Protein AF-A0A486W0Q9-F1 (afdb_monomer)

pLDDT: mean 92.41, std 11.79, range [40.81, 98.44]

Solvent-accessible surface area (backbone atoms only — not comparable to full-atom values): 4287 Å² total; per-residue (Å²): 135,81,85,80,62,65,55,53,51,25,50,57,54,69,77,57,52,50,48,33,35,68,42,16,72,37,36,44,82,40,79,74,66,86,91,48,33,26,49,34,35,30,50,96,85,70,44,82,73,48,70,40,46,34,77,36,78,48,27,20,44,56,50,41,55,48,44,77,75,62,52,41,72,48,134

Nearest PDB structures (foldseek):
  2hjj-assembly1_A  TM=9.163E-01  e=8.755E-07  Escherichia coli K-12
  7mko-assembly1_D  TM=6.416E-01  e=1.866E+00  Escherichia coli K-12
  2kgt-assembly1_A  TM=6.189E-01  e=2.762E+00  Homo sapiens
  6j4g-assembly1_B  TM=5.209E-01  e=7.002E-01  Arabidopsis thaliana
  3h4l-assembly2_A  TM=3.393E-01  e=1.534E+00  Saccharomyces cerevisiae

Organism: Klebsiella pneumoniae (NCBI:txid573)

Secondary structure (DSSP, 8-state):
--GGGPPPSS---HHHHHHHHHHBTTEEEES--SS--EEEEE-TT--EEEEEETTSTTHHHHHHHHHHHH--B--

Sequence (75 aa):
MPLHTLLPPGPFLRGQAEKVVATYLNATIEDDQGTHFRLVIRDSDNQLIWRAWNFETEAGYWLNRYLVSHGIPGH

Mean predicted aligned error: 3.56 Å

Structure (mmCIF, N/CA/C/O backbone):
data_AF-A0A486W0Q9-F1
#
_entry.id   AF-A0A486W0Q9-F1
#
loop_
_atom_site.group_PDB
_atom_site.id
_atom_site.type_symbol
_atom_site.label_atom_id
_atom_site.label_alt_id
_atom_site.label_comp_id
_atom_site.label_asym_id
_atom_site.label_entity_id
_atom_site.label_seq_id
_atom_site.pdbx_PDB_ins_code
_atom_site.Cartn_x
_atom_site.Cartn_y
_atom_site.Cartn_z
_atom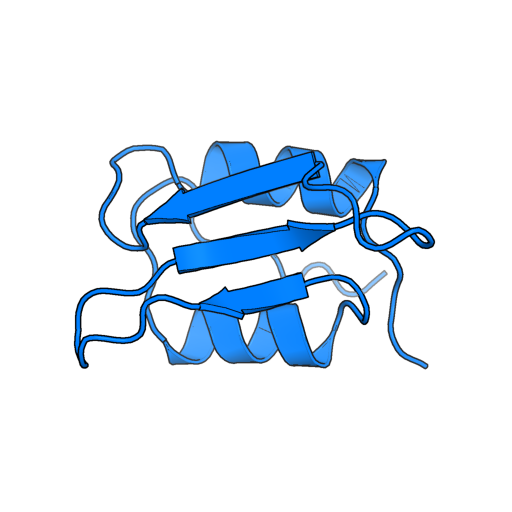_site.occupancy
_atom_site.B_iso_or_equiv
_atom_site.auth_seq_id
_atom_site.auth_comp_id
_atom_site.auth_asym_id
_atom_site.auth_atom_id
_atom_site.pdbx_PDB_model_num
ATOM 1 N N . MET A 1 1 ? 8.327 9.199 -16.904 1.00 40.81 1 MET A N 1
ATOM 2 C CA . MET A 1 1 ? 8.218 8.875 -15.466 1.00 40.81 1 MET A CA 1
ATOM 3 C C . MET A 1 1 ? 6.979 9.562 -14.915 1.00 40.81 1 MET A C 1
ATOM 5 O O . MET A 1 1 ? 7.048 10.771 -14.709 1.00 40.81 1 MET A O 1
ATOM 9 N N . PRO A 1 2 ? 5.819 8.904 -14.759 1.00 46.50 2 PRO A N 1
ATOM 10 C CA . PRO A 1 2 ? 4.691 9.591 -14.161 1.00 46.50 2 PRO A CA 1
ATOM 11 C C . PRO A 1 2 ? 4.889 9.592 -12.643 1.00 46.50 2 PRO A C 1
ATOM 13 O O . PRO A 1 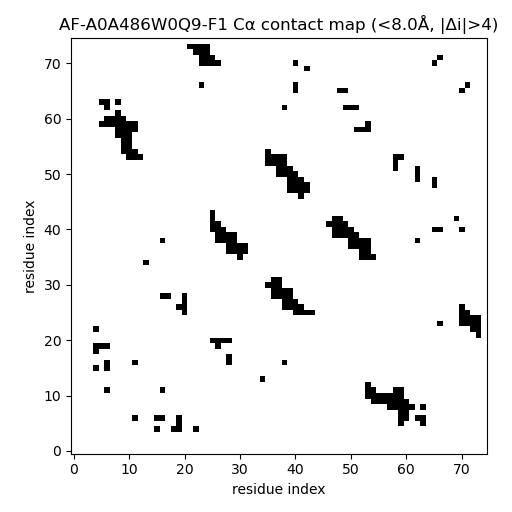2 ? 4.759 8.574 -11.978 1.00 46.50 2 PRO A O 1
ATOM 16 N N . LEU A 1 3 ? 5.187 10.768 -12.095 1.00 48.94 3 LEU A N 1
ATOM 17 C CA . LEU A 1 3 ? 5.270 11.058 -10.657 1.00 48.94 3 LEU A CA 1
ATOM 18 C C . LEU A 1 3 ? 3.898 10.938 -9.940 1.00 48.94 3 LEU A C 1
ATOM 20 O O . LEU A 1 3 ? 3.763 11.310 -8.782 1.00 48.94 3 LEU A O 1
ATOM 24 N N . HIS A 1 4 ? 2.856 10.444 -10.620 1.00 55.69 4 HIS A N 1
ATOM 25 C CA . HIS A 1 4 ? 1.459 10.526 -10.178 1.00 55.69 4 HIS A CA 1
ATOM 26 C C . HIS A 1 4 ? 0.936 9.295 -9.417 1.00 55.69 4 HIS A C 1
ATOM 28 O O . HIS A 1 4 ? -0.226 9.308 -9.010 1.00 55.69 4 HIS A O 1
ATOM 34 N N . THR A 1 5 ? 1.758 8.263 -9.188 1.00 68.50 5 THR A N 1
ATOM 35 C CA . THR A 1 5 ? 1.317 7.023 -8.509 1.00 68.50 5 THR A CA 1
ATOM 36 C C . THR A 1 5 ? 1.909 6.820 -7.107 1.00 68.50 5 THR A C 1
ATOM 38 O O . THR A 1 5 ? 1.878 5.714 -6.577 1.00 68.50 5 THR A O 1
ATOM 41 N N . LEU A 1 6 ? 2.481 7.852 -6.484 1.00 85.06 6 LEU A N 1
ATOM 42 C CA . LEU A 1 6 ? 2.976 7.733 -5.109 1.00 85.06 6 LEU A CA 1
ATOM 43 C C . LEU A 1 6 ? 1.857 8.013 -4.100 1.00 85.06 6 LEU A C 1
ATOM 45 O O . LEU A 1 6 ? 1.047 8.925 -4.277 1.00 85.06 6 LEU A O 1
ATOM 49 N N . LEU A 1 7 ? 1.820 7.215 -3.035 1.00 94.69 7 LEU A N 1
ATOM 50 C CA . LEU A 1 7 ? 0.900 7.385 -1.913 1.00 94.69 7 LEU A CA 1
ATOM 51 C C . LEU A 1 7 ? 1.272 8.634 -1.094 1.00 94.69 7 LEU A C 1
ATOM 53 O O . LEU A 1 7 ? 2.444 9.029 -1.083 1.00 94.69 7 LEU A O 1
ATOM 57 N N . PRO A 1 8 ? 0.325 9.253 -0.363 1.00 95.31 8 PRO A N 1
ATOM 58 C CA . PRO A 1 8 ? 0.686 10.202 0.691 1.00 95.31 8 PRO A CA 1
ATOM 59 C C . PRO A 1 8 ? 1.620 9.515 1.705 1.00 95.31 8 PRO A C 1
ATOM 61 O O . PRO A 1 8 ? 1.495 8.314 1.902 1.00 95.31 8 PRO A O 1
ATOM 64 N N . PRO A 1 9 ? 2.540 10.228 2.377 1.00 94.81 9 PRO A N 1
ATOM 65 C CA . PRO A 1 9 ? 3.522 9.596 3.267 1.00 94.81 9 PRO A CA 1
ATOM 66 C C . PRO A 1 9 ? 2.905 8.862 4.472 1.00 94.81 9 PRO A C 1
ATOM 68 O O . PRO A 1 9 ? 3.564 8.010 5.059 1.00 94.81 9 PRO A O 1
ATOM 71 N N . GLY A 1 10 ? 1.658 9.167 4.833 1.00 96.06 10 GLY A N 1
ATOM 72 C CA . GLY A 1 10 ? 0.945 8.511 5.926 1.00 96.06 10 GLY A CA 1
ATOM 73 C C . GLY A 1 10 ? -0.198 7.609 5.454 1.00 96.06 10 GLY A C 1
ATOM 74 O O . GLY A 1 10 ? -0.042 6.902 4.452 1.00 96.06 10 GLY A O 1
ATOM 75 N N . PRO A 1 11 ? -1.343 7.627 6.160 1.00 97.81 11 PRO A N 1
ATOM 76 C CA . PRO A 1 11 ? -2.528 6.880 5.768 1.00 97.81 11 PRO A CA 1
ATOM 77 C C . PRO A 1 11 ? -3.005 7.214 4.356 1.00 97.81 11 PRO A C 1
ATOM 79 O O . PRO A 1 1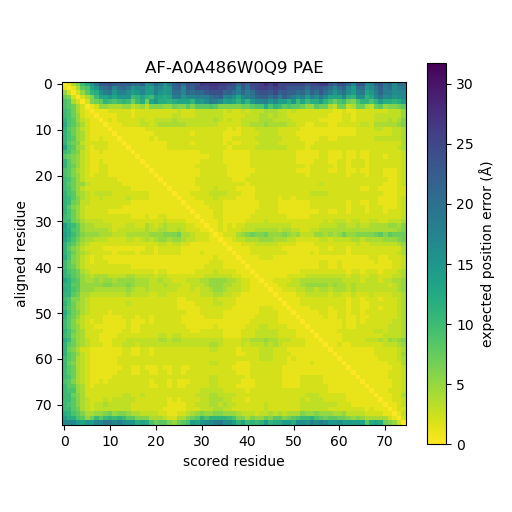1 ? -2.887 8.352 3.895 1.00 97.81 11 PRO A O 1
ATOM 82 N N . PHE A 1 12 ? -3.604 6.230 3.691 1.00 97.19 12 PHE A N 1
ATOM 83 C CA . PHE A 1 12 ? -4.090 6.362 2.325 1.00 97.19 12 PHE A CA 1
ATOM 84 C C . PHE A 1 12 ? -5.471 5.734 2.123 1.00 97.19 12 PHE A C 1
ATOM 86 O O . PHE A 1 1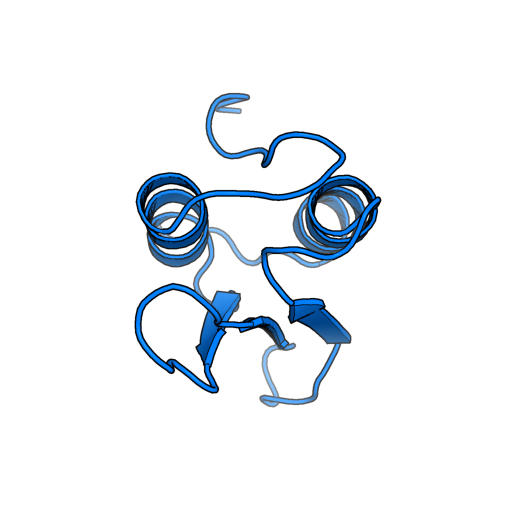2 ? -5.942 4.874 2.870 1.00 97.19 12 PHE A O 1
ATOM 93 N N . LEU A 1 13 ? -6.143 6.210 1.079 1.00 96.25 13 LEU A N 1
ATOM 94 C CA . LEU A 1 13 ? -7.487 5.803 0.693 1.00 96.25 13 LEU A CA 1
ATOM 95 C C . LEU A 1 13 ? -7.448 4.683 -0.345 1.00 96.25 13 LEU A C 1
ATOM 97 O O . LEU A 1 13 ? -6.486 4.539 -1.102 1.00 96.25 13 LEU A O 1
ATOM 101 N N . ARG A 1 14 ? -8.557 3.945 -0.449 1.00 96.62 14 ARG A N 1
ATOM 102 C CA . ARG A 1 14 ? -8.735 2.873 -1.437 1.00 96.62 14 ARG A CA 1
ATOM 103 C C . ARG A 1 14 ? -8.403 3.317 -2.859 1.00 96.62 14 ARG A C 1
ATOM 105 O O . ARG A 1 14 ? -7.584 2.684 -3.507 1.00 96.62 14 ARG A O 1
ATOM 112 N N . GLY A 1 15 ? -8.938 4.453 -3.306 1.00 95.75 15 GLY A N 1
ATOM 113 C CA . GLY A 1 15 ? -8.675 4.953 -4.661 1.00 95.75 15 GLY A CA 1
ATOM 114 C C . GLY A 1 15 ? -7.205 5.308 -4.931 1.00 95.75 15 GLY A C 1
ATOM 115 O O . GLY A 1 15 ? -6.787 5.364 -6.082 1.00 95.75 15 GLY A O 1
ATOM 116 N N . GLN A 1 16 ? -6.395 5.549 -3.894 1.00 96.12 16 GLN A N 1
ATOM 117 C CA . GLN A 1 16 ? -4.946 5.720 -4.046 1.00 96.12 16 GLN A CA 1
ATOM 118 C C . GLN A 1 16 ? -4.254 4.358 -4.175 1.00 96.12 16 GLN A C 1
ATOM 120 O O . GLN A 1 16 ? -3.405 4.189 -5.044 1.00 96.12 16 GLN A O 1
ATOM 125 N N . ALA A 1 17 ? -4.663 3.376 -3.369 1.00 96.19 17 ALA A N 1
ATOM 126 C CA . ALA A 1 17 ? -4.171 2.004 -3.456 1.00 96.19 17 ALA A CA 1
ATOM 127 C C . ALA A 1 17 ? -4.497 1.352 -4.809 1.00 96.19 17 ALA A C 1
ATOM 129 O O . ALA A 1 17 ? -3.633 0.727 -5.412 1.00 96.19 17 ALA A O 1
ATOM 130 N N . GLU A 1 18 ? -5.706 1.561 -5.332 1.00 96.06 18 GLU A N 1
ATOM 131 C CA . GLU A 1 18 ? -6.133 1.058 -6.645 1.00 96.06 18 GLU A CA 1
ATOM 132 C C . GLU A 1 18 ? -5.261 1.605 -7.777 1.00 96.06 18 GLU A C 1
ATOM 134 O O . GLU A 1 18 ? -4.885 0.860 -8.676 1.00 96.06 18 GLU A O 1
ATOM 139 N N . LYS A 1 19 ? -4.860 2.882 -7.709 1.00 95.31 19 LYS A N 1
ATOM 140 C CA . LYS A 1 19 ? -3.900 3.452 -8.667 1.00 95.31 19 LYS A CA 1
ATOM 141 C C . LYS A 1 19 ? -2.539 2.768 -8.583 1.00 95.31 19 LYS A C 1
ATOM 143 O O . LYS A 1 19 ? -1.917 2.550 -9.620 1.00 95.31 19 LYS A O 1
ATOM 148 N N . VAL A 1 20 ? -2.081 2.427 -7.376 1.00 95.19 20 VAL A N 1
ATOM 149 C CA . VAL A 1 20 ? -0.826 1.687 -7.188 1.00 95.19 20 VAL A CA 1
ATOM 150 C C . VAL A 1 20 ? -0.934 0.291 -7.794 1.00 95.19 20 VAL A C 1
ATOM 152 O O . VAL A 1 20 ? -0.088 -0.061 -8.605 1.00 95.19 20 VAL A O 1
ATOM 155 N N . VAL A 1 21 ? -1.989 -0.464 -7.484 1.00 95.62 21 VAL A N 1
ATOM 156 C CA . VAL A 1 21 ? -2.216 -1.809 -8.049 1.00 95.62 21 VAL A CA 1
ATOM 157 C C . VAL A 1 21 ? -2.351 -1.772 -9.573 1.00 95.62 21 VAL A C 1
ATOM 159 O O . VAL A 1 21 ? -1.811 -2.627 -10.261 1.00 95.62 21 VAL A O 1
ATOM 162 N N . ALA A 1 22 ? -3.009 -0.751 -10.125 1.00 94.62 22 ALA A N 1
ATOM 163 C CA . ALA A 1 22 ? -3.101 -0.574 -11.573 1.00 94.62 22 ALA A CA 1
ATOM 164 C C . ALA A 1 22 ? -1.747 -0.241 -12.226 1.00 94.62 22 ALA A C 1
ATOM 166 O O . ALA A 1 22 ? -1.557 -0.505 -13.409 1.00 94.62 22 ALA A O 1
ATOM 167 N N . THR A 1 23 ? -0.817 0.353 -11.473 1.00 93.56 23 THR A N 1
ATOM 168 C CA . THR A 1 23 ? 0.500 0.759 -11.984 1.00 93.56 23 THR A CA 1
ATOM 169 C C . THR A 1 23 ? 1.557 -0.318 -11.794 1.00 93.56 23 THR A C 1
ATOM 171 O O . THR A 1 23 ? 2.474 -0.391 -12.603 1.00 93.56 23 THR A O 1
ATOM 174 N N . TYR A 1 24 ? 1.474 -1.129 -10.739 1.00 94.50 24 TYR A N 1
ATOM 175 C CA . TYR A 1 24 ? 2.502 -2.102 -10.385 1.00 94.50 24 TYR A CA 1
ATOM 176 C C . TYR A 1 24 ? 1.917 -3.509 -10.330 1.00 94.50 24 TYR A C 1
ATOM 178 O O . TYR A 1 24 ? 1.089 -3.810 -9.473 1.00 94.50 24 TYR A O 1
ATOM 186 N N . LEU A 1 25 ? 2.410 -4.392 -11.201 1.00 95.19 25 LEU A N 1
ATOM 187 C CA . LEU A 1 25 ? 1.948 -5.779 -11.329 1.00 95.19 25 LEU A CA 1
ATOM 188 C C . LEU A 1 25 ? 2.165 -6.598 -10.054 1.00 95.19 25 LEU A C 1
ATOM 190 O O . LEU A 1 25 ? 1.485 -7.593 -9.826 1.00 95.19 25 LEU A O 1
ATOM 194 N N . ASN A 1 26 ? 3.126 -6.185 -9.231 1.00 96.12 26 ASN A N 1
ATOM 195 C CA . ASN A 1 26 ? 3.488 -6.858 -7.996 1.00 96.12 26 ASN A CA 1
ATOM 196 C C . ASN A 1 26 ? 2.893 -6.216 -6.734 1.00 96.12 26 ASN A C 1
ATOM 198 O O . ASN A 1 26 ? 3.272 -6.597 -5.625 1.00 96.12 26 ASN A O 1
ATOM 202 N N . ALA A 1 27 ? 1.979 -5.254 -6.890 1.00 97.00 27 ALA A N 1
ATOM 203 C CA . ALA A 1 27 ? 1.228 -4.656 -5.797 1.00 97.00 27 ALA A CA 1
ATOM 204 C C . ALA A 1 27 ? -0.214 -5.182 -5.783 1.00 97.00 27 ALA A C 1
ATOM 206 O O . ALA A 1 27 ? -0.874 -5.247 -6.814 1.00 97.00 27 ALA A O 1
ATOM 207 N N . THR A 1 28 ? -0.729 -5.523 -4.603 1.00 97.81 28 THR A N 1
ATOM 208 C CA . THR A 1 28 ? -2.087 -6.063 -4.421 1.00 97.81 28 THR A CA 1
ATOM 209 C C . THR A 1 28 ? -2.744 -5.492 -3.169 1.00 97.81 28 THR A C 1
ATOM 211 O O . THR A 1 28 ? -2.061 -5.171 -2.196 1.00 97.81 28 THR A O 1
ATOM 214 N N . ILE A 1 29 ? -4.072 -5.348 -3.194 1.00 98.12 29 ILE A N 1
ATOM 215 C CA . ILE A 1 29 ? -4.867 -5.035 -2.000 1.00 98.12 29 ILE A CA 1
ATOM 216 C C . ILE A 1 29 ? -5.29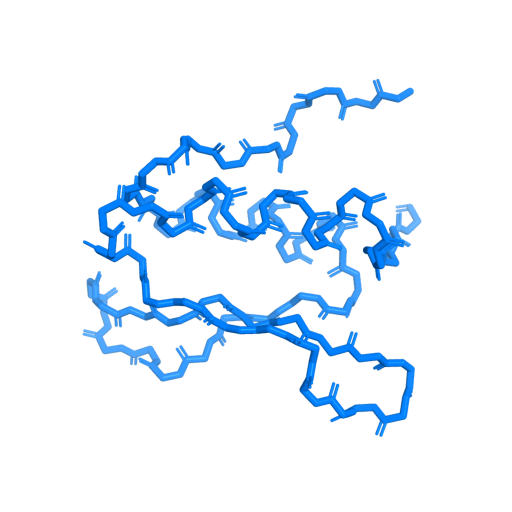7 -6.357 -1.361 1.00 98.12 29 ILE A C 1
ATOM 218 O O . ILE A 1 29 ? -5.904 -7.193 -2.027 1.00 98.12 29 ILE A O 1
ATOM 222 N N . GLU A 1 30 ? -4.993 -6.535 -0.078 1.00 98.25 30 GLU A N 1
ATOM 223 C CA . GLU A 1 30 ? -5.311 -7.740 0.696 1.00 98.25 30 GLU A CA 1
ATOM 224 C C . GLU A 1 30 ? -5.950 -7.397 2.042 1.00 98.25 30 GLU A C 1
ATOM 226 O O . GLU A 1 30 ? -5.959 -6.237 2.460 1.00 98.25 30 GLU A O 1
ATOM 231 N N . ASP A 1 31 ? -6.463 -8.423 2.732 1.00 97.75 31 ASP A N 1
ATOM 232 C CA . ASP A 1 31 ? -7.119 -8.301 4.040 1.00 97.75 31 ASP A CA 1
ATOM 233 C C . ASP A 1 31 ? -8.197 -7.199 4.053 1.00 97.75 31 ASP A C 1
ATOM 235 O O . ASP A 1 31 ? -8.289 -6.396 4.982 1.00 97.75 31 ASP A O 1
ATOM 239 N N . ASP A 1 32 ? -8.985 -7.139 2.977 1.00 96.31 32 ASP A N 1
ATOM 240 C CA . ASP A 1 32 ? -9.946 -6.071 2.730 1.00 96.31 32 ASP A CA 1
ATOM 241 C C . ASP A 1 32 ? -11.195 -6.198 3.618 1.00 96.31 32 ASP A C 1
ATOM 243 O O . ASP A 1 32 ? -12.053 -7.057 3.413 1.00 96.31 32 ASP A O 1
ATOM 247 N N . GLN A 1 33 ? -11.295 -5.309 4.606 1.00 95.25 33 GLN A N 1
ATOM 248 C CA . GLN A 1 33 ? -12.397 -5.195 5.563 1.00 95.25 33 GLN A CA 1
ATOM 249 C C . GLN A 1 33 ? -13.193 -3.895 5.342 1.00 95.25 33 GLN A C 1
ATOM 251 O O . GLN A 1 33 ? -13.685 -3.273 6.286 1.00 95.25 33 GLN A O 1
ATOM 256 N N . GLY A 1 34 ? -13.293 -3.434 4.090 1.00 92.19 34 GLY A N 1
ATOM 257 C CA . GLY A 1 34 ? -14.010 -2.217 3.717 1.00 92.19 34 GLY A CA 1
ATOM 258 C C . GLY A 1 34 ? -13.127 -0.975 3.817 1.00 92.19 34 GLY A C 1
ATOM 259 O O . GLY A 1 34 ? -12.528 -0.555 2.824 1.00 92.19 34 GLY A O 1
ATOM 260 N N . THR A 1 35 ? -13.055 -0.353 4.997 1.00 92.62 35 THR A N 1
ATOM 261 C CA . THR A 1 35 ? -12.226 0.851 5.225 1.00 92.62 35 THR A CA 1
ATOM 262 C C . THR A 1 35 ? -10.799 0.528 5.650 1.00 92.62 35 THR A C 1
ATOM 264 O O . THR A 1 35 ? -9.916 1.373 5.499 1.00 92.62 35 THR A O 1
ATOM 267 N N . HIS A 1 36 ? -10.576 -0.678 6.173 1.00 97.50 36 HIS A N 1
ATOM 268 C CA . HIS A 1 36 ? -9.266 -1.183 6.562 1.00 97.50 36 HIS A CA 1
ATOM 269 C C . HIS A 1 36 ? -8.825 -2.250 5.572 1.00 97.50 36 HIS A C 1
ATOM 271 O O . HIS A 1 36 ? -9.551 -3.211 5.336 1.00 97.50 36 HIS A O 1
ATOM 277 N N . PHE A 1 37 ? -7.649 -2.073 4.991 1.00 98.38 37 PHE A N 1
ATOM 278 C CA . PHE A 1 37 ? -7.065 -3.008 4.037 1.00 98.3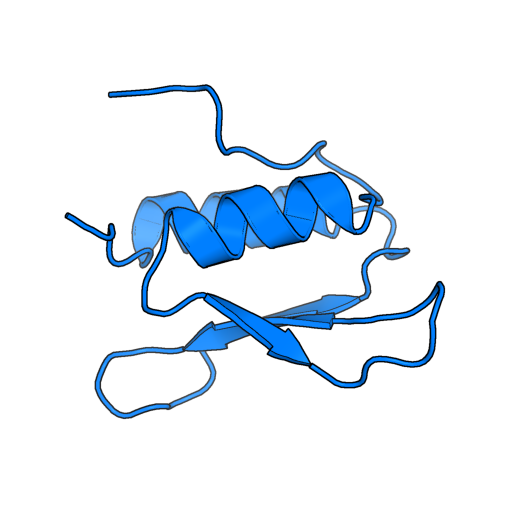8 37 PHE A CA 1
ATOM 279 C C . PHE A 1 37 ? -5.545 -2.842 4.033 1.00 98.38 37 PHE A C 1
ATOM 281 O O . PHE A 1 37 ? -5.012 -1.826 4.496 1.00 98.38 37 PHE A O 1
ATOM 288 N N . ARG A 1 38 ? -4.833 -3.833 3.504 1.00 98.06 38 ARG A N 1
ATOM 289 C CA . ARG A 1 38 ? -3.383 -3.772 3.328 1.00 98.06 38 ARG A CA 1
ATOM 290 C C . ARG A 1 38 ? -3.029 -3.585 1.873 1.00 98.06 38 ARG A C 1
ATOM 292 O O . ARG A 1 38 ? -3.638 -4.195 1.000 1.00 98.06 38 ARG A O 1
ATOM 299 N N . LEU A 1 39 ? -1.996 -2.789 1.630 1.00 98.12 39 LEU A N 1
ATOM 300 C CA . LEU A 1 39 ? -1.286 -2.834 0.362 1.00 98.12 39 LEU A CA 1
ATOM 301 C C . LEU A 1 39 ? -0.070 -3.738 0.531 1.00 98.12 39 LEU A C 1
ATOM 303 O O . LEU A 1 39 ? 0.706 -3.565 1.474 1.00 98.12 39 LEU A O 1
ATOM 307 N N . VAL A 1 40 ? 0.065 -4.706 -0.366 1.00 98.44 40 VAL A N 1
ATOM 308 C CA . VAL A 1 40 ? 1.073 -5.762 -0.300 1.00 98.44 40 VAL A CA 1
ATOM 309 C C . VAL A 1 40 ? 1.903 -5.748 -1.572 1.00 98.44 40 VAL A C 1
ATOM 311 O O . VAL A 1 40 ? 1.351 -5.748 -2.669 1.00 98.44 40 VAL A O 1
ATOM 314 N N . ILE A 1 41 ? 3.224 -5.743 -1.412 1.00 97.88 41 ILE A N 1
ATOM 315 C CA . ILE A 1 41 ? 4.210 -5.775 -2.491 1.00 97.88 41 ILE A CA 1
ATOM 316 C C . ILE A 1 41 ? 4.936 -7.115 -2.421 1.00 97.88 41 ILE A C 1
ATOM 318 O O . ILE A 1 41 ? 5.447 -7.491 -1.358 1.00 97.88 41 ILE A O 1
ATOM 322 N N . ARG A 1 42 ? 4.994 -7.826 -3.547 1.00 98.00 42 ARG A N 1
ATOM 323 C CA . ARG A 1 42 ? 5.697 -9.108 -3.673 1.00 98.00 42 ARG A CA 1
ATOM 324 C C . ARG A 1 42 ? 6.789 -9.067 -4.734 1.00 98.00 42 ARG A C 1
ATOM 326 O O . ARG A 1 42 ? 6.825 -8.148 -5.545 1.00 98.00 42 ARG A O 1
ATOM 333 N N . ASP A 1 43 ? 7.706 -10.022 -4.714 1.00 95.12 43 ASP A N 1
ATOM 334 C CA . ASP A 1 43 ? 8.629 -10.242 -5.831 1.00 95.12 43 ASP A CA 1
ATOM 335 C C . ASP A 1 43 ? 7.993 -11.125 -6.924 1.00 95.12 43 ASP A C 1
ATOM 337 O O . ASP A 1 43 ? 6.817 -11.494 -6.848 1.00 95.12 43 ASP A O 1
ATOM 341 N N . SER A 1 44 ? 8.765 -11.449 -7.965 1.00 91.75 44 SER A N 1
ATOM 342 C CA . SER A 1 44 ? 8.328 -12.320 -9.065 1.00 91.75 44 SER A CA 1
ATOM 343 C C . SER A 1 44 ? 8.036 -13.761 -8.639 1.00 91.75 44 SER A C 1
ATOM 345 O O . SER A 1 44 ? 7.271 -14.441 -9.318 1.00 91.75 44 SER A O 1
ATOM 347 N N . ASP A 1 45 ? 8.601 -14.210 -7.517 1.00 94.94 45 ASP A N 1
ATOM 348 C CA . ASP A 1 45 ? 8.379 -15.536 -6.929 1.00 94.94 45 ASP A CA 1
ATOM 349 C C . ASP A 1 45 ? 7.258 -15.509 -5.871 1.00 94.94 45 ASP A C 1
ATOM 351 O O . ASP A 1 45 ? 7.091 -16.442 -5.075 1.00 94.94 45 ASP A O 1
ATOM 355 N N . ASN A 1 46 ? 6.466 -14.429 -5.867 1.00 92.81 46 ASN A N 1
ATOM 356 C CA . ASN A 1 46 ? 5.343 -14.189 -4.972 1.00 92.81 46 ASN A CA 1
ATOM 357 C C . ASN A 1 46 ? 5.736 -14.172 -3.477 1.00 92.81 46 ASN A C 1
ATOM 359 O O . ASN A 1 46 ? 4.890 -14.400 -2.605 1.00 92.81 46 ASN A O 1
ATOM 363 N N . GLN A 1 47 ? 7.002 -13.885 -3.155 1.00 96.88 47 GLN A N 1
ATOM 364 C CA . GLN A 1 47 ? 7.455 -13.679 -1.780 1.00 96.88 47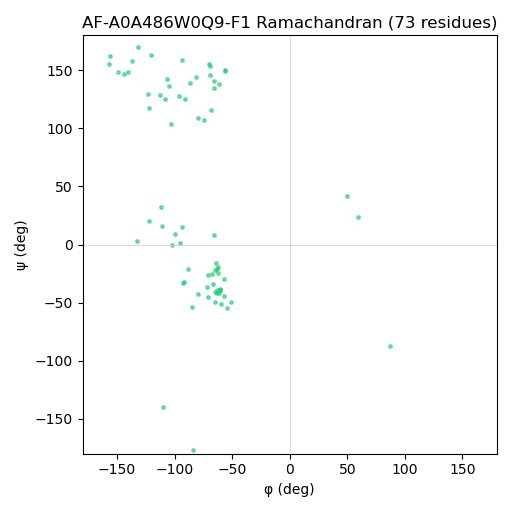 GLN A CA 1
ATOM 365 C C . GLN A 1 47 ? 7.132 -12.264 -1.314 1.00 96.88 47 GLN A C 1
ATOM 367 O O . GLN A 1 47 ? 7.182 -11.302 -2.077 1.00 96.88 47 GLN A O 1
ATOM 372 N N . LEU A 1 48 ? 6.789 -12.132 -0.034 1.00 97.81 48 LEU A N 1
ATOM 373 C CA . LEU A 1 48 ? 6.457 -10.846 0.568 1.00 97.81 48 LEU A CA 1
ATOM 374 C C . LEU A 1 48 ? 7.704 -9.956 0.659 1.00 97.81 48 LEU A C 1
ATOM 376 O O . LEU A 1 48 ? 8.611 -10.253 1.432 1.00 97.81 48 LEU A O 1
ATOM 380 N N . ILE A 1 49 ? 7.698 -8.828 -0.054 1.00 97.25 49 ILE A N 1
ATOM 381 C CA . ILE A 1 49 ? 8.699 -7.766 0.113 1.00 97.25 49 ILE A CA 1
ATOM 382 C C . ILE A 1 49 ? 8.269 -6.846 1.253 1.00 97.25 49 ILE A C 1
ATOM 384 O O . ILE A 1 49 ? 9.027 -6.597 2.188 1.00 97.25 49 ILE A O 1
ATOM 388 N N . TRP A 1 50 ? 7.039 -6.329 1.178 1.00 97.75 50 TRP A N 1
ATOM 389 C CA . TRP A 1 50 ? 6.503 -5.425 2.189 1.00 97.75 50 TRP A CA 1
ATOM 390 C C . TRP A 1 50 ? 4.977 -5.425 2.208 1.00 97.75 50 TRP A C 1
ATOM 392 O O . TRP A 1 50 ? 4.324 -5.697 1.201 1.00 97.75 50 TRP A O 1
ATOM 402 N N . ARG A 1 51 ? 4.402 -5.069 3.357 1.00 97.81 51 ARG A N 1
ATOM 403 C CA . ARG A 1 51 ? 2.979 -4.750 3.495 1.00 97.81 51 ARG A CA 1
ATOM 404 C C . ARG A 1 51 ? 2.766 -3.717 4.587 1.00 97.81 51 ARG A C 1
ATOM 406 O O . ARG A 1 51 ? 3.476 -3.739 5.587 1.00 97.81 51 ARG A O 1
ATOM 413 N N . ALA A 1 52 ? 1.749 -2.884 4.423 1.00 98.25 52 ALA A N 1
ATOM 414 C CA . ALA A 1 52 ? 1.285 -1.974 5.465 1.00 98.25 52 ALA A CA 1
ATOM 415 C C . ALA A 1 52 ? -0.238 -1.842 5.407 1.00 98.25 52 ALA A C 1
ATOM 417 O O . ALA A 1 52 ? -0.831 -1.909 4.323 1.00 98.25 52 ALA A O 1
ATOM 418 N N . TRP A 1 53 ? -0.872 -1.657 6.564 1.00 98.38 53 TRP A N 1
ATOM 419 C CA . TRP A 1 53 ? -2.270 -1.243 6.621 1.00 98.38 53 TRP A CA 1
ATOM 420 C C . TRP A 1 53 ? -2.433 0.198 6.144 1.00 98.38 53 TRP A C 1
ATOM 422 O O . TRP A 1 53 ? -1.599 1.063 6.408 1.00 98.38 53 TRP A O 1
ATOM 432 N N . ASN A 1 54 ? -3.562 0.480 5.501 1.00 98.19 54 ASN A N 1
ATOM 433 C CA . ASN A 1 54 ? -3.863 1.792 4.935 1.00 98.19 54 ASN A CA 1
ATOM 434 C C . ASN A 1 54 ? -3.984 2.929 5.967 1.00 98.19 54 ASN A C 1
ATOM 436 O O . ASN A 1 54 ? -3.945 4.092 5.578 1.00 98.19 54 ASN A O 1
ATOM 440 N N . PHE A 1 55 ? -4.137 2.616 7.257 1.00 97.19 55 PHE A N 1
ATOM 441 C CA . PHE A 1 55 ? -4.265 3.588 8.350 1.00 97.19 55 PHE A CA 1
ATOM 442 C C . PHE A 1 55 ? -2.984 3.773 9.180 1.00 97.19 55 PHE A C 1
ATOM 444 O O . PHE A 1 55 ? -2.984 4.561 10.125 1.00 97.19 55 PHE A O 1
ATOM 451 N N . GLU A 1 56 ? -1.901 3.057 8.869 1.00 98.00 56 GLU A N 1
ATOM 452 C CA . GLU A 1 56 ? -0.631 3.228 9.581 1.00 98.00 56 GLU A CA 1
ATOM 453 C C . GLU A 1 56 ? -0.040 4.629 9.331 1.00 98.00 56 GLU A C 1
ATOM 455 O O . GLU A 1 56 ? -0.076 5.153 8.216 1.00 98.00 56 GLU A O 1
ATOM 460 N N . THR A 1 57 ? 0.540 5.235 10.374 1.00 96.44 57 THR A N 1
ATOM 461 C CA . THR A 1 57 ? 1.030 6.627 10.363 1.00 96.44 57 THR A CA 1
ATOM 462 C C . THR A 1 57 ? 2.064 6.911 9.270 1.00 96.44 57 THR A C 1
ATOM 464 O O . THR A 1 57 ? 2.119 8.032 8.775 1.00 96.44 57 THR A O 1
ATOM 467 N N . GLU A 1 58 ? 2.852 5.910 8.872 1.00 96.75 58 GLU A N 1
ATOM 468 C CA . GLU A 1 58 ? 3.912 6.023 7.855 1.00 96.75 58 GLU A CA 1
ATOM 469 C C . GLU A 1 58 ? 3.711 5.057 6.677 1.00 96.75 58 GLU A C 1
ATOM 471 O O . GLU A 1 58 ? 4.661 4.721 5.964 1.00 96.75 58 GLU A O 1
ATOM 476 N N . ALA A 1 59 ? 2.482 4.567 6.478 1.00 97.00 59 ALA A N 1
ATOM 477 C CA . ALA A 1 59 ? 2.210 3.489 5.533 1.00 97.00 59 ALA A CA 1
ATOM 478 C C . ALA A 1 59 ? 2.726 3.820 4.127 1.00 97.00 59 ALA A C 1
ATOM 480 O O . ALA A 1 59 ? 3.527 3.079 3.550 1.00 97.00 59 ALA A O 1
ATOM 481 N N . GLY A 1 60 ? 2.306 4.965 3.582 1.00 96.94 60 GLY A N 1
ATOM 482 C CA . GLY A 1 60 ? 2.712 5.357 2.242 1.00 96.94 60 GLY A CA 1
ATOM 483 C C . GLY A 1 60 ? 4.180 5.772 2.139 1.00 96.94 60 GLY A C 1
ATOM 484 O O . GLY A 1 60 ? 4.773 5.570 1.083 1.00 96.94 60 GLY A O 1
ATOM 485 N N . TYR A 1 61 ? 4.817 6.259 3.211 1.00 96.25 61 TYR A N 1
ATOM 486 C CA . TYR A 1 61 ? 6.256 6.548 3.219 1.00 96.25 61 TYR A CA 1
ATOM 487 C C . TYR A 1 61 ? 7.069 5.284 2.921 1.00 96.25 61 TYR A C 1
ATOM 489 O O . TYR A 1 61 ? 7.898 5.278 2.004 1.00 96.25 61 TYR A O 1
ATOM 497 N N . TRP A 1 62 ? 6.795 4.198 3.647 1.00 96.75 62 TRP A N 1
ATOM 498 C CA . TRP A 1 62 ? 7.497 2.931 3.454 1.00 96.75 62 TRP A CA 1
ATOM 499 C C . TRP A 1 62 ? 7.097 2.253 2.147 1.00 96.75 62 TRP A C 1
ATOM 501 O O . TRP A 1 62 ? 7.974 1.862 1.376 1.00 96.75 62 TRP A O 1
ATOM 511 N N . LEU A 1 63 ? 5.799 2.195 1.832 1.00 97.06 63 LEU A N 1
ATOM 512 C CA . LEU A 1 63 ? 5.320 1.612 0.575 1.00 97.06 63 LEU A CA 1
ATOM 513 C C . LEU A 1 63 ? 5.940 2.300 -0.647 1.00 97.06 63 LEU A C 1
ATOM 515 O O . LEU A 1 63 ? 6.437 1.612 -1.534 1.00 97.06 63 LEU A O 1
ATOM 519 N N . ASN A 1 64 ? 6.014 3.634 -0.677 1.00 96.19 64 ASN A N 1
ATOM 520 C CA . ASN A 1 64 ? 6.635 4.360 -1.787 1.00 96.19 64 ASN A CA 1
ATOM 521 C C . ASN A 1 64 ? 8.113 3.995 -1.972 1.00 96.19 64 ASN A C 1
ATOM 523 O O . ASN A 1 64 ? 8.564 3.842 -3.105 1.00 96.19 64 ASN A O 1
ATOM 527 N N . ARG A 1 65 ? 8.875 3.816 -0.885 1.00 95.50 65 ARG A N 1
ATOM 528 C CA . ARG A 1 65 ? 10.284 3.401 -0.976 1.00 95.50 65 ARG A CA 1
ATOM 529 C C . ARG A 1 65 ? 10.433 2.017 -1.602 1.00 95.50 65 ARG A C 1
ATOM 531 O O . ARG A 1 65 ? 11.311 1.825 -2.447 1.00 95.50 65 ARG A O 1
ATOM 538 N N . TYR A 1 66 ? 9.573 1.073 -1.227 1.00 95.69 66 TYR A N 1
ATOM 539 C CA . TYR A 1 66 ? 9.587 -0.273 -1.801 1.00 95.69 66 TYR A CA 1
ATOM 540 C C . TYR A 1 66 ? 9.079 -0.297 -3.245 1.00 95.69 66 TYR A C 1
ATOM 542 O O . TYR A 1 66 ? 9.672 -0.983 -4.067 1.00 95.69 66 TYR A O 1
ATOM 550 N N . LEU A 1 67 ? 8.077 0.508 -3.602 1.00 94.50 67 LEU A N 1
ATOM 551 C CA . LEU A 1 67 ? 7.617 0.639 -4.991 1.00 94.50 67 LEU A CA 1
ATOM 552 C C . LEU A 1 67 ? 8.691 1.251 -5.899 1.00 94.50 67 LEU A C 1
ATOM 554 O O . LEU A 1 67 ? 8.896 0.777 -7.009 1.00 94.50 67 LEU A O 1
ATOM 558 N N . VAL A 1 68 ? 9.421 2.266 -5.427 1.00 93.75 68 VAL A N 1
ATOM 559 C CA . VAL A 1 68 ? 10.514 2.882 -6.200 1.00 93.75 68 VAL A CA 1
ATOM 560 C C . VAL A 1 68 ? 11.684 1.917 -6.413 1.00 93.75 68 VAL A C 1
ATOM 562 O O . VAL A 1 68 ? 12.337 1.978 -7.450 1.00 93.75 68 VAL A O 1
ATOM 565 N N . SER A 1 69 ? 11.966 1.042 -5.445 1.00 93.75 69 SER A N 1
ATOM 566 C CA . SER A 1 69 ? 13.120 0.133 -5.506 1.00 93.75 69 SER A CA 1
ATOM 567 C C . SER A 1 69 ? 12.810 -1.240 -6.112 1.00 93.75 69 SER A C 1
ATOM 569 O O . SER A 1 69 ? 13.681 -1.812 -6.758 1.00 93.75 69 SER A O 1
ATOM 571 N N . HIS A 1 70 ? 11.597 -1.762 -5.918 1.00 94.25 70 HIS A N 1
ATOM 572 C CA . HIS A 1 70 ? 11.202 -3.131 -6.278 1.00 94.25 70 HIS A CA 1
ATOM 573 C C . HIS A 1 70 ? 9.865 -3.204 -7.036 1.00 94.25 70 HIS A C 1
ATOM 575 O O . HIS A 1 70 ? 9.368 -4.297 -7.307 1.00 94.25 70 HIS A O 1
ATOM 581 N N . GLY A 1 71 ? 9.228 -2.072 -7.343 1.00 92.88 71 GLY A N 1
ATOM 582 C CA . GLY A 1 71 ? 7.981 -2.061 -8.102 1.00 92.88 71 GLY A CA 1
ATOM 583 C C . GLY A 1 71 ? 8.202 -2.557 -9.528 1.00 92.88 71 GLY A C 1
ATOM 584 O O . GLY A 1 71 ? 9.145 -2.137 -10.195 1.00 92.88 71 GLY A O 1
ATOM 585 N N . ILE A 1 72 ? 7.311 -3.429 -10.000 1.00 94.00 72 ILE A N 1
ATOM 586 C CA . ILE A 1 72 ? 7.299 -3.940 -11.374 1.00 94.00 72 ILE A CA 1
AT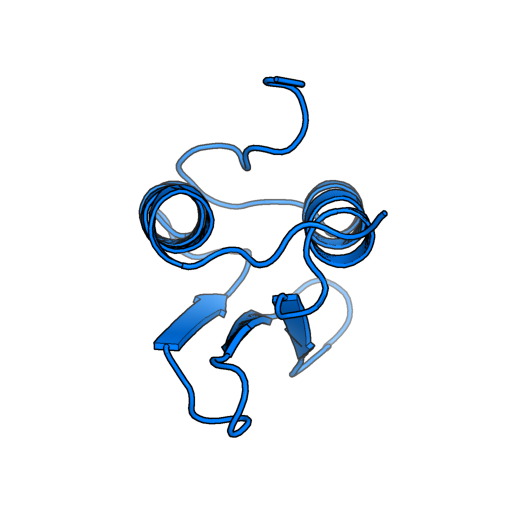OM 587 C C . ILE A 1 72 ? 6.183 -3.207 -12.126 1.00 94.00 72 ILE A C 1
ATOM 589 O O . ILE A 1 72 ? 5.014 -3.517 -11.886 1.00 94.00 72 ILE A O 1
ATOM 593 N N . PRO A 1 73 ? 6.491 -2.221 -12.989 1.00 90.00 73 PRO A N 1
ATOM 594 C CA . PRO A 1 73 ? 5.466 -1.460 -13.694 1.00 90.00 73 PRO A CA 1
ATOM 595 C C . PRO A 1 73 ? 4.616 -2.352 -14.604 1.00 90.00 73 PRO A C 1
ATOM 597 O O . PRO A 1 73 ? 5.141 -3.219 -15.302 1.00 90.00 73 PRO A O 1
ATOM 600 N N . GLY A 1 74 ? 3.307 -2.112 -14.612 1.00 82.25 74 GLY A N 1
ATOM 601 C CA . GLY A 1 74 ? 2.415 -2.551 -15.678 1.00 82.25 74 GLY A CA 1
ATOM 602 C C . GLY A 1 74 ? 2.698 -1.779 -16.968 1.00 82.25 74 GLY A C 1
ATOM 603 O O . GLY A 1 74 ? 3.232 -0.668 -16.923 1.00 82.25 74 GLY A O 1
ATOM 604 N N . HIS A 1 75 ? 2.390 -2.406 -18.104 1.00 68.31 75 HIS A N 1
ATOM 605 C CA . HIS A 1 75 ? 2.595 -1.850 -19.44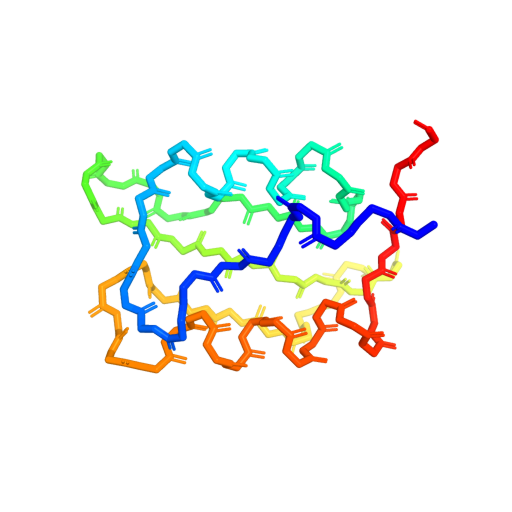5 1.00 68.31 75 HIS A CA 1
ATOM 606 C C . HIS A 1 75 ? 1.821 -0.553 -19.701 1.00 68.31 75 HIS A C 1
ATOM 608 O O . HIS A 1 75 ? 0.661 -0.453 -19.240 1.00 68.31 75 HIS A O 1
#

Foldseek 3Di:
DPPPLAADQFAGFPVSLVSLVLFFVQWDWAPDPPGWIKIFGAAPVRHTPDIDIRHGGRRRVVVRVCCVVGGHTDD

InterPro domains:
  IPR009253 Protein of unknown function DUF905 [PF06006] (6-72)
  IPR038612 YkfF-like domain superfamily [G3DSA:3.30.160.130] (1-75)

Radius of gyration: 11.09 Å; Cα contacts (8 Å, |Δi|>4): 135; chains: 1; bounding box: 27×27×30 Å